Protein AF-A0A2T7F5D6-F1 (afdb_monomer_lite)

Foldseek 3Di:
DDDDDDPPPDPPDPPPPDDPPCDPNVVNVVCPDLVVVLVVVVVPDDPPDPDDDDDPSDPDPVVDVVDDDDPVVVVVVVCCVVVVPPVDDAPPVGPDDDPDDPDDDDDDPDDDDD

Organism: NCBI:txid1504633

Structure (mmCIF, N/CA/C/O backbone):
data_AF-A0A2T7F5D6-F1
#
_entry.id   AF-A0A2T7F5D6-F1
#
loop_
_atom_site.group_PDB
_atom_site.id
_atom_site.type_symbol
_atom_site.label_atom_id
_atom_site.label_alt_id
_atom_site.label_comp_id
_atom_site.label_asym_id
_atom_site.label_entity_id
_atom_site.label_seq_id
_atom_site.pdbx_PDB_ins_code
_atom_site.Cartn_x
_atom_site.Cartn_y
_atom_site.Cartn_z
_atom_site.occupancy
_atom_site.B_iso_or_equiv
_atom_site.auth_seq_id
_atom_site.auth_comp_id
_atom_site.auth_asym_id
_atom_site.auth_atom_id
_atom_site.pdbx_PDB_model_num
ATOM 1 N N . MET A 1 1 ? -55.159 45.238 -22.227 1.00 47.16 1 MET A N 1
ATOM 2 C CA . MET A 1 1 ? -53.989 45.414 -23.106 1.00 47.16 1 MET A CA 1
ATOM 3 C C . MET A 1 1 ? -53.185 46.560 -22.546 1.00 47.16 1 MET A C 1
ATOM 5 O O . MET A 1 1 ? -53.618 47.681 -22.711 1.00 47.16 1 MET A O 1
ATOM 9 N N . GLU A 1 2 ? -52.100 46.262 -21.841 1.00 43.94 2 GLU A N 1
ATOM 10 C CA . GLU A 1 2 ? -50.894 47.096 -21.768 1.00 43.94 2 GLU A CA 1
ATOM 1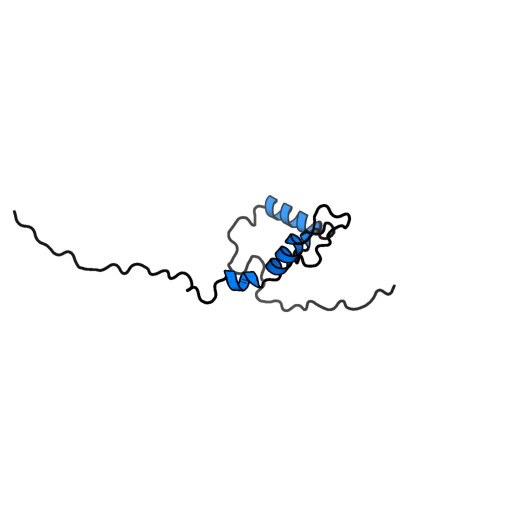1 C C . GLU A 1 2 ? -49.855 46.288 -20.994 1.00 43.94 2 GLU A C 1
ATOM 13 O O . GLU A 1 2 ? -50.068 45.890 -19.850 1.00 43.94 2 GLU A O 1
ATOM 18 N N . GLY A 1 3 ? -48.786 45.927 -21.696 1.00 47.19 3 GLY A N 1
ATOM 19 C CA . GLY A 1 3 ? -47.605 45.327 -21.106 1.00 47.19 3 GLY A CA 1
ATOM 20 C C . GLY A 1 3 ? -46.605 46.415 -20.747 1.00 47.19 3 GLY A C 1
ATOM 21 O O . GLY A 1 3 ? -46.534 47.439 -21.417 1.00 47.19 3 GLY A O 1
ATOM 22 N N . ASN A 1 4 ? -45.814 46.160 -19.711 1.00 41.00 4 ASN A N 1
ATOM 23 C CA . ASN A 1 4 ? -44.480 46.726 -19.526 1.00 41.00 4 ASN A CA 1
ATOM 24 C C . ASN A 1 4 ? -43.814 45.907 -18.403 1.00 41.00 4 ASN A C 1
ATOM 26 O O . ASN A 1 4 ? -44.416 45.719 -17.355 1.00 41.00 4 ASN A O 1
ATOM 30 N N . GLY A 1 5 ? -42.640 45.293 -18.526 1.00 42.56 5 GLY A N 1
ATOM 31 C CA . GLY A 1 5 ? -41.505 45.648 -19.366 1.00 42.56 5 GLY A CA 1
ATOM 32 C C . GLY A 1 5 ? -40.409 46.278 -18.506 1.00 42.56 5 GLY A C 1
ATOM 33 O O . GLY A 1 5 ? -40.186 47.474 -18.598 1.00 42.56 5 GLY A O 1
ATOM 34 N N . ALA A 1 6 ? -39.738 45.485 -17.662 1.00 37.44 6 ALA A N 1
ATOM 35 C CA . ALA A 1 6 ? -38.419 45.815 -17.109 1.00 37.44 6 ALA A CA 1
ATOM 36 C C . ALA A 1 6 ? -37.738 44.537 -16.586 1.00 37.44 6 ALA A C 1
ATOM 38 O O . ALA A 1 6 ? -37.582 44.323 -15.386 1.00 37.44 6 ALA A O 1
ATOM 39 N N . ALA A 1 7 ? -37.357 43.646 -17.505 1.00 39.38 7 ALA A N 1
ATOM 40 C CA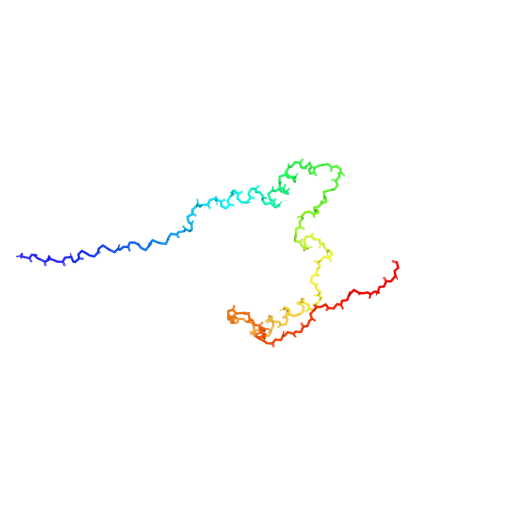 . ALA A 1 7 ? -36.421 42.575 -17.192 1.00 39.38 7 ALA A CA 1
ATOM 41 C C . ALA A 1 7 ? -35.050 43.217 -16.941 1.00 39.38 7 ALA A C 1
ATOM 43 O O . ALA A 1 7 ? -34.360 43.619 -17.878 1.00 39.38 7 ALA A O 1
ATOM 44 N N . ALA A 1 8 ? -34.683 43.367 -15.669 1.00 47.31 8 ALA A N 1
ATOM 45 C CA . ALA A 1 8 ? -33.354 43.799 -15.275 1.00 47.31 8 ALA A CA 1
ATOM 46 C C . ALA A 1 8 ? -32.327 42.816 -15.855 1.00 47.31 8 ALA A C 1
ATOM 48 O O . ALA A 1 8 ? -32.247 41.655 -15.446 1.00 47.31 8 ALA A O 1
ATOM 49 N N . GLY A 1 9 ? -31.572 43.289 -16.848 1.00 48.62 9 GLY A N 1
ATOM 50 C CA . GLY A 1 9 ? -30.486 42.571 -17.500 1.00 48.62 9 GLY A CA 1
ATOM 51 C C . GLY A 1 9 ? -29.326 42.333 -16.540 1.00 48.62 9 GLY A C 1
ATOM 52 O O . GLY A 1 9 ? -28.320 43.029 -16.580 1.00 48.62 9 GLY A O 1
ATOM 53 N N . GLY A 1 10 ? -29.461 41.337 -15.672 1.00 46.62 10 GLY A N 1
ATOM 54 C CA . GLY A 1 10 ? -28.345 40.739 -14.961 1.00 46.62 10 GLY A CA 1
ATOM 55 C C . GLY A 1 10 ? -27.896 39.507 -15.728 1.00 46.62 10 GLY A C 1
ATOM 56 O O . GLY A 1 10 ? -28.469 38.434 -15.549 1.00 46.62 10 GLY A O 1
ATOM 57 N N . THR A 1 11 ? -26.878 39.628 -16.580 1.00 51.62 11 THR A N 1
ATOM 58 C CA . THR A 1 11 ? -26.169 38.446 -17.078 1.00 51.62 11 THR A CA 1
ATOM 59 C C . THR A 1 11 ? -25.572 37.738 -15.865 1.00 51.62 11 THR A C 1
ATOM 61 O O . T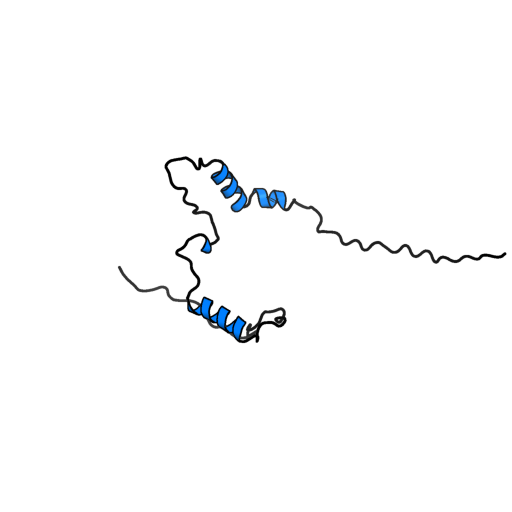HR A 1 11 ? -24.557 38.160 -15.308 1.00 51.62 11 THR A O 1
ATOM 64 N N . ARG A 1 12 ? -26.241 36.675 -15.394 1.00 57.34 12 ARG A N 1
ATOM 65 C CA . ARG A 1 12 ? -25.675 35.767 -14.396 1.00 57.34 12 ARG A CA 1
ATOM 66 C C . ARG A 1 12 ? -24.370 35.261 -14.983 1.00 57.34 12 ARG A C 1
ATOM 68 O O . ARG A 1 12 ? -24.383 34.476 -15.929 1.00 57.34 12 ARG A O 1
ATOM 75 N N . ARG A 1 13 ? -23.247 35.754 -14.458 1.00 61.91 13 ARG A N 1
ATOM 76 C CA . ARG A 1 13 ? -21.934 35.266 -14.864 1.00 61.91 13 ARG A CA 1
ATOM 77 C C . ARG A 1 13 ? -21.928 33.773 -14.537 1.00 61.91 13 ARG A C 1
ATOM 79 O O . ARG A 1 13 ? -22.183 33.433 -13.377 1.00 61.91 13 ARG A O 1
ATOM 86 N N . PRO A 1 14 ? -21.753 32.882 -15.526 1.00 66.25 14 PRO A N 1
ATOM 87 C CA . PRO A 1 14 ? -21.648 31.468 -15.225 1.00 66.25 14 PRO A CA 1
ATOM 88 C C . PRO A 1 14 ? -20.467 31.304 -14.272 1.00 66.25 14 PRO A C 1
ATOM 90 O O . PRO A 1 14 ? -19.405 31.891 -14.485 1.00 66.25 14 PRO A O 1
ATOM 93 N N . TRP A 1 15 ? -20.675 30.561 -13.188 1.00 55.75 15 TRP A N 1
ATOM 94 C CA . TRP A 1 15 ? -19.605 30.223 -12.260 1.00 55.75 15 TRP A CA 1
ATOM 95 C C . TRP A 1 15 ? -18.539 29.443 -13.036 1.00 55.75 15 TRP A C 1
ATOM 97 O O . TRP A 1 15 ? -18.729 28.268 -13.346 1.00 55.75 15 TRP A O 1
ATOM 107 N N . SER A 1 16 ? -17.435 30.101 -13.400 1.00 61.41 16 SER A N 1
ATOM 108 C CA . SER A 1 16 ? -16.314 29.464 -14.088 1.00 61.41 16 SER A CA 1
ATOM 109 C C . SER A 1 16 ? -15.489 28.689 -13.066 1.00 61.41 16 SER A C 1
ATOM 111 O O . SER A 1 16 ? -14.455 29.153 -12.582 1.00 61.41 16 SER A O 1
ATOM 113 N N . ILE A 1 17 ? -15.962 27.498 -12.706 1.00 68.44 17 ILE A N 1
ATOM 114 C CA . ILE A 1 17 ? -15.119 26.504 -12.045 1.00 68.44 17 ILE A CA 1
ATOM 115 C C . ILE A 1 17 ? -14.136 26.017 -13.112 1.00 68.44 17 ILE A C 1
ATOM 117 O O . ILE A 1 17 ? -14.393 25.054 -13.833 1.00 68.44 17 ILE A O 1
ATOM 121 N N . CYS A 1 18 ? -13.023 26.728 -13.275 1.00 55.84 18 CYS A N 1
ATOM 122 C CA . CYS A 1 18 ? -11.932 26.251 -14.107 1.00 55.84 18 CYS A CA 1
ATOM 123 C C . CYS A 1 18 ? -11.334 25.022 -13.413 1.00 55.84 18 CYS A C 1
ATOM 125 O O . CYS A 1 18 ? -10.665 25.141 -12.387 1.00 55.84 18 CYS A O 1
ATOM 127 N N . ARG A 1 19 ? -11.571 23.827 -13.970 1.00 60.34 19 ARG A N 1
ATOM 128 C CA . ARG A 1 19 ? -10.703 22.671 -13.712 1.00 60.34 19 ARG A CA 1
ATOM 129 C C . ARG A 1 19 ? -9.275 23.122 -14.012 1.00 60.34 19 ARG A C 1
ATOM 131 O O . ARG A 1 19 ? -9.078 23.824 -15.003 1.00 60.34 19 ARG A O 1
ATOM 138 N N . GLN A 1 20 ? -8.322 22.754 -13.153 1.00 58.56 20 GLN A N 1
ATOM 139 C CA . GLN A 1 20 ? -6.909 23.100 -13.328 1.00 58.56 20 GLN A CA 1
ATOM 140 C C . GLN A 1 20 ? -6.520 22.939 -14.802 1.00 58.56 20 GLN A C 1
ATOM 142 O O . GLN A 1 20 ? -6.719 21.873 -15.390 1.00 58.56 20 GLN A O 1
ATOM 147 N N . SER A 1 21 ? -6.091 24.059 -15.389 1.00 54.34 21 SER A N 1
ATOM 148 C CA . SER A 1 21 ? -5.712 24.170 -16.793 1.00 54.34 21 SER A CA 1
ATOM 149 C C . SER A 1 21 ? -4.701 23.080 -17.126 1.00 54.34 21 SER A C 1
ATOM 151 O O . SER A 1 21 ? -3.779 22.833 -16.350 1.00 54.34 21 SER A O 1
ATOM 153 N N . ALA A 1 22 ? -4.903 22.423 -18.265 1.00 58.31 22 ALA A N 1
ATOM 154 C CA . ALA A 1 22 ? -4.072 21.352 -18.793 1.00 58.31 22 ALA A CA 1
ATOM 155 C C . ALA A 1 22 ? -2.673 21.862 -19.204 1.00 58.31 22 ALA A C 1
ATOM 157 O O . ALA A 1 22 ? -2.326 21.882 -20.380 1.00 58.31 22 ALA A O 1
ATOM 158 N N . GLY A 1 23 ? -1.865 22.295 -18.237 1.00 58.69 23 GLY A N 1
ATOM 159 C CA . GLY A 1 23 ? -0.428 22.501 -18.389 1.00 58.69 23 GLY A CA 1
ATOM 160 C C . GLY A 1 23 ? 0.302 21.216 -18.013 1.00 58.69 23 GLY A C 1
ATOM 161 O O . GLY A 1 23 ? 0.175 20.784 -16.874 1.00 58.69 23 GLY A O 1
ATOM 162 N N . ALA A 1 24 ? 1.009 20.619 -18.985 1.00 61.84 24 ALA A N 1
ATOM 163 C CA . ALA A 1 24 ? 1.587 19.265 -18.975 1.00 61.84 24 ALA A CA 1
ATOM 164 C C . ALA A 1 24 ? 0.579 18.194 -18.503 1.00 61.84 24 ALA A C 1
ATOM 166 O O . ALA A 1 24 ? 0.317 18.068 -17.307 1.00 61.84 24 ALA A O 1
ATOM 167 N N . PRO A 1 25 ? -0.029 17.410 -19.416 1.00 64.38 25 PRO A N 1
ATOM 168 C CA . PRO A 1 25 ? -1.122 16.535 -19.029 1.00 64.38 25 PRO A CA 1
ATOM 169 C C . PRO A 1 25 ? -0.601 15.558 -17.976 1.00 64.38 25 PRO A C 1
ATOM 171 O O . PRO A 1 25 ? 0.462 14.971 -18.152 1.00 64.38 25 PRO A O 1
ATOM 174 N N . LEU A 1 26 ? -1.357 15.351 -16.899 1.00 61.53 26 LEU A N 1
ATOM 175 C CA . LEU A 1 26 ? -1.113 14.295 -15.911 1.00 61.53 26 LEU A CA 1
ATOM 176 C C . LEU A 1 26 ? -0.753 12.949 -16.582 1.00 61.53 26 LEU A C 1
ATOM 178 O O . LEU A 1 26 ? 0.033 12.173 -16.051 1.00 61.53 26 LEU A O 1
ATOM 182 N N . ALA A 1 27 ? -1.260 12.722 -17.799 1.00 64.19 27 ALA A N 1
ATOM 183 C CA . ALA A 1 27 ? -0.890 11.622 -18.683 1.00 64.19 27 ALA A CA 1
ATOM 184 C C . ALA A 1 27 ? 0.608 11.578 -19.071 1.00 64.19 27 ALA A C 1
ATOM 186 O O . ALA A 1 27 ? 1.210 10.510 -19.024 1.00 64.19 27 ALA A O 1
ATOM 187 N N . ALA A 1 28 ? 1.232 12.709 -19.415 1.00 65.94 28 ALA A N 1
ATOM 188 C CA . ALA A 1 28 ? 2.665 12.791 -19.710 1.00 65.94 28 ALA A CA 1
ATOM 189 C C . ALA A 1 28 ? 3.516 12.495 -18.465 1.00 65.94 28 ALA A C 1
ATOM 191 O O . ALA A 1 28 ? 4.470 11.726 -18.551 1.00 65.94 28 ALA A O 1
ATOM 192 N N . ALA A 1 29 ? 3.131 13.013 -17.294 1.00 62.47 29 ALA A N 1
ATOM 193 C CA . ALA A 1 29 ? 3.794 12.673 -16.031 1.00 62.47 29 ALA A CA 1
ATOM 194 C C . ALA A 1 29 ? 3.625 11.180 -15.678 1.00 62.47 29 ALA A C 1
ATOM 196 O O . ALA A 1 29 ? 4.579 10.517 -15.277 1.00 62.47 29 ALA A O 1
ATOM 197 N N . GLY A 1 30 ? 2.430 10.624 -15.905 1.00 66.38 30 GLY A N 1
ATOM 198 C CA . GLY A 1 30 ? 2.141 9.202 -15.714 1.00 66.38 30 GLY A CA 1
ATOM 199 C C . GLY A 1 30 ? 2.988 8.293 -16.606 1.00 66.38 30 GLY A C 1
ATOM 200 O O . GLY A 1 30 ? 3.435 7.243 -16.147 1.00 66.38 30 GLY A O 1
ATOM 201 N N . SER A 1 31 ? 3.285 8.728 -17.836 1.00 70.06 31 SER A N 1
ATOM 202 C CA . SER A 1 31 ? 4.086 7.970 -18.809 1.00 70.06 31 SER A CA 1
ATOM 203 C C . SER A 1 31 ? 5.555 7.767 -18.409 1.00 70.06 31 SER A C 1
ATOM 205 O O . SER A 1 31 ? 6.186 6.833 -18.896 1.00 70.06 31 SER A O 1
ATOM 207 N N . MET A 1 32 ? 6.082 8.593 -17.495 1.00 78.00 32 MET A N 1
ATOM 208 C CA . MET A 1 32 ? 7.443 8.478 -16.943 1.00 78.00 32 MET A CA 1
ATOM 209 C C . MET A 1 32 ? 7.465 7.941 -15.503 1.00 78.00 32 MET A C 1
ATOM 211 O O . MET A 1 32 ? 8.506 7.950 -14.848 1.00 78.00 32 MET A O 1
ATOM 215 N N . SER A 1 33 ? 6.324 7.492 -14.976 1.00 86.25 33 SER A N 1
ATOM 216 C CA . SER A 1 33 ? 6.258 6.949 -13.620 1.00 86.25 33 SER A CA 1
ATOM 217 C C . SER A 1 33 ? 6.932 5.577 -13.518 1.00 86.25 33 SER A C 1
ATOM 219 O O . SER A 1 33 ? 6.936 4.796 -14.471 1.00 86.25 33 SER A O 1
ATOM 221 N N . ILE A 1 34 ? 7.426 5.242 -12.321 1.00 86.94 34 ILE A N 1
ATOM 222 C CA . ILE A 1 34 ? 7.956 3.903 -12.004 1.00 86.94 34 ILE A CA 1
ATOM 223 C C . ILE A 1 34 ? 6.936 2.819 -12.380 1.00 86.94 34 ILE A C 1
ATOM 225 O O . ILE A 1 34 ? 7.297 1.807 -12.974 1.00 86.94 34 ILE A O 1
ATOM 229 N N . ARG A 1 35 ? 5.648 3.061 -12.104 1.00 88.06 35 ARG A N 1
ATOM 230 C CA . ARG A 1 35 ? 4.562 2.139 -12.447 1.00 88.06 35 ARG A CA 1
ATOM 231 C C . ARG A 1 35 ? 4.447 1.917 -13.957 1.00 88.06 35 ARG A C 1
ATOM 233 O O . ARG A 1 35 ? 4.415 0.772 -14.382 1.00 88.06 35 ARG A O 1
ATOM 240 N N . ALA A 1 36 ? 4.475 2.979 -14.762 1.00 87.06 36 ALA A N 1
ATOM 241 C CA . ALA A 1 36 ? 4.406 2.859 -16.221 1.00 87.06 36 ALA A CA 1
ATOM 242 C C . ALA A 1 36 ? 5.609 2.108 -16.814 1.00 87.06 36 ALA A C 1
ATOM 244 O O . ALA A 1 36 ? 5.455 1.328 -17.755 1.00 87.06 36 ALA A O 1
ATOM 245 N N . VAL A 1 37 ? 6.806 2.309 -16.253 1.00 89.06 37 VAL A N 1
ATOM 246 C CA . VAL A 1 37 ? 8.003 1.556 -16.655 1.00 89.06 37 VAL A CA 1
ATOM 247 C C . VAL A 1 37 ? 7.856 0.076 -16.300 1.00 89.06 37 VAL A C 1
ATOM 249 O O . VAL A 1 37 ? 8.121 -0.773 -17.149 1.00 89.06 37 VAL A O 1
ATOM 252 N N . LEU A 1 38 ? 7.396 -0.245 -15.088 1.00 89.44 38 LEU A N 1
ATOM 253 C CA . LEU A 1 38 ? 7.161 -1.629 -14.667 1.00 89.44 38 LEU A CA 1
ATOM 254 C C . LEU A 1 38 ? 6.104 -2.318 -15.531 1.00 89.44 38 LEU A C 1
ATOM 256 O O . LEU A 1 38 ? 6.351 -3.425 -15.998 1.00 89.44 38 LEU A O 1
ATOM 260 N N . ASP A 1 39 ? 4.984 -1.653 -15.817 1.00 89.38 39 ASP A N 1
ATOM 261 C CA . ASP A 1 39 ? 3.919 -2.192 -16.671 1.00 89.38 39 ASP A CA 1
ATOM 262 C C . ASP A 1 39 ? 4.440 -2.517 -18.081 1.00 89.38 39 ASP A C 1
ATOM 264 O O . ASP A 1 39 ? 4.121 -3.564 -18.646 1.00 89.38 39 ASP A O 1
ATOM 268 N N . ARG A 1 40 ? 5.305 -1.658 -18.641 1.00 89.94 40 ARG A N 1
ATOM 269 C CA . ARG A 1 40 ? 5.962 -1.902 -19.934 1.00 89.94 40 ARG A CA 1
ATOM 270 C C . ARG A 1 40 ? 6.938 -3.077 -19.889 1.00 89.94 40 ARG A C 1
ATOM 272 O O . ARG A 1 40 ? 7.039 -3.815 -20.863 1.00 89.94 40 ARG A O 1
ATOM 279 N N . VAL A 1 41 ? 7.692 -3.231 -18.802 1.00 89.44 41 VAL A N 1
ATOM 280 C CA . VAL A 1 41 ? 8.602 -4.373 -18.642 1.00 89.44 41 VAL A CA 1
ATOM 281 C C . VAL A 1 41 ? 7.795 -5.662 -18.524 1.00 89.44 41 VAL A C 1
ATOM 283 O O . VAL A 1 41 ? 8.083 -6.612 -19.243 1.00 89.44 41 VAL A O 1
ATOM 286 N N . PHE A 1 42 ? 6.752 -5.685 -17.689 1.00 88.12 42 PHE A N 1
ATOM 287 C CA . PHE A 1 42 ? 5.904 -6.863 -17.507 1.00 88.12 42 PHE A CA 1
ATOM 288 C C . PHE A 1 42 ? 5.134 -7.251 -18.771 1.00 88.12 42 PHE A C 1
ATOM 290 O O . PHE A 1 42 ? 4.961 -8.441 -19.008 1.00 88.12 42 PHE A O 1
ATOM 297 N N . SER A 1 43 ? 4.725 -6.298 -19.617 1.00 89.19 43 SER A N 1
ATOM 298 C CA . SER A 1 43 ? 4.047 -6.622 -20.882 1.00 89.19 43 SER A CA 1
ATOM 299 C C . SER A 1 43 ? 4.947 -7.317 -21.908 1.00 89.19 43 SER A C 1
ATOM 301 O O . SER A 1 43 ? 4.441 -7.985 -22.806 1.00 89.19 43 SER A O 1
ATOM 303 N N . ALA A 1 44 ? 6.270 -7.191 -21.770 1.00 88.00 44 ALA A N 1
ATOM 304 C CA . ALA A 1 44 ? 7.246 -7.896 -22.596 1.00 88.00 44 ALA A CA 1
ATOM 305 C C . ALA A 1 44 ? 7.636 -9.277 -22.034 1.00 88.00 44 ALA A C 1
ATOM 307 O O . ALA A 1 44 ? 8.373 -10.014 -22.691 1.00 88.00 44 ALA A O 1
ATOM 308 N N . VAL A 1 45 ? 7.184 -9.632 -20.826 1.00 89.38 45 VAL A N 1
ATOM 309 C CA . VAL A 1 45 ? 7.486 -10.924 -20.202 1.00 89.38 45 VAL A CA 1
ATOM 310 C C . VAL A 1 45 ? 6.490 -11.978 -20.679 1.00 89.38 45 VAL A C 1
ATOM 312 O O . VAL A 1 45 ? 5.280 -11.819 -20.539 1.00 89.38 45 VAL A O 1
ATOM 315 N N . ASP A 1 46 ? 7.008 -13.089 -21.199 1.00 87.38 46 ASP A N 1
ATOM 316 C CA . ASP A 1 46 ? 6.199 -14.260 -21.527 1.00 87.38 46 ASP A CA 1
ATOM 317 C C . ASP A 1 46 ? 5.783 -15.003 -20.248 1.00 87.38 46 ASP A C 1
ATOM 319 O O . ASP A 1 46 ? 6.607 -15.622 -19.569 1.00 87.38 46 ASP A O 1
ATOM 323 N N . ALA A 1 47 ? 4.488 -14.955 -19.932 1.00 80.19 47 ALA A N 1
ATOM 324 C CA . ALA A 1 47 ? 3.909 -15.623 -18.769 1.00 80.19 47 ALA A CA 1
ATOM 325 C C . ALA A 1 47 ? 3.916 -17.160 -18.873 1.00 80.19 47 ALA A C 1
ATOM 327 O O . ALA A 1 47 ? 3.733 -17.833 -17.861 1.00 80.19 47 ALA A O 1
ATOM 328 N N . SER A 1 48 ? 4.119 -17.719 -20.072 1.00 84.31 48 SER A N 1
ATOM 329 C CA . SER A 1 48 ? 4.221 -19.167 -20.296 1.00 84.31 48 SER A CA 1
ATOM 330 C C . SER A 1 48 ? 5.648 -19.709 -20.153 1.00 84.31 48 SER A C 1
ATOM 332 O O . SER A 1 48 ? 5.865 -20.923 -20.193 1.00 84.31 48 SER A O 1
ATOM 334 N N . GLY A 1 49 ? 6.625 -18.819 -19.954 1.00 84.62 49 GLY A N 1
ATOM 335 C CA . GLY A 1 49 ? 8.020 -19.190 -19.791 1.00 84.62 49 GLY A CA 1
ATOM 336 C C . GLY A 1 49 ? 8.276 -20.016 -18.519 1.00 84.62 49 GLY A C 1
ATOM 337 O O . GLY A 1 49 ? 7.591 -19.861 -17.510 1.00 84.62 49 GLY A O 1
ATOM 338 N N . PRO A 1 50 ? 9.325 -20.858 -18.503 1.00 87.00 50 PRO A N 1
ATOM 339 C CA . PRO A 1 50 ? 9.643 -21.719 -17.359 1.00 87.00 50 PRO A CA 1
ATOM 340 C C . PRO A 1 50 ? 10.219 -20.960 -16.150 1.00 87.00 50 PRO A C 1
ATOM 342 O O . PRO A 1 50 ? 10.496 -21.564 -15.115 1.00 87.00 50 PRO A O 1
ATOM 345 N N . ARG A 1 51 ? 10.472 -19.649 -16.275 1.00 86.12 51 ARG A N 1
ATOM 346 C CA . ARG A 1 51 ? 11.116 -18.835 -15.238 1.00 86.12 51 ARG A CA 1
ATOM 347 C C . ARG A 1 51 ? 10.070 -18.041 -14.452 1.00 86.12 51 ARG A C 1
ATOM 349 O O . ARG A 1 51 ? 9.326 -17.283 -15.069 1.00 86.12 51 ARG A O 1
ATOM 356 N N . PRO A 1 52 ? 10.057 -18.127 -13.111 1.00 84.69 52 PRO A N 1
ATOM 357 C CA . PRO A 1 52 ? 9.160 -17.314 -12.303 1.00 84.69 52 PRO A CA 1
ATOM 358 C C . PRO A 1 52 ? 9.546 -15.833 -12.389 1.00 84.69 52 PRO A C 1
ATOM 360 O O . PRO A 1 52 ? 10.727 -15.474 -12.378 1.00 84.69 52 PRO A O 1
ATOM 363 N N . VAL A 1 53 ? 8.535 -14.970 -12.455 1.00 85.88 53 VAL A N 1
ATOM 364 C CA . VAL A 1 53 ? 8.699 -13.514 -12.498 1.00 85.88 53 VAL A CA 1
ATOM 365 C C . VAL A 1 53 ? 8.809 -12.975 -11.073 1.00 85.88 53 VAL A C 1
ATOM 367 O O . VAL A 1 53 ? 7.898 -13.159 -10.270 1.00 85.88 53 VAL A O 1
ATOM 370 N N . LEU A 1 54 ? 9.909 -12.284 -10.759 1.00 83.25 54 LEU A N 1
ATOM 371 C CA . LEU A 1 54 ? 10.116 -11.646 -9.456 1.00 83.25 54 LEU A CA 1
ATOM 372 C C . LEU A 1 54 ? 9.875 -10.132 -9.551 1.00 83.25 54 LEU A C 1
ATOM 374 O O . LEU A 1 54 ? 10.666 -9.401 -10.148 1.00 83.25 54 LEU A O 1
ATOM 378 N N . ALA A 1 55 ? 8.790 -9.652 -8.944 1.00 81.44 55 ALA A N 1
ATOM 379 C CA . ALA A 1 55 ? 8.385 -8.247 -8.993 1.00 81.44 55 ALA A CA 1
ATOM 380 C C . ALA A 1 55 ? 9.094 -7.385 -7.926 1.00 81.44 55 ALA A C 1
ATOM 382 O O . ALA A 1 55 ? 8.493 -6.987 -6.933 1.00 81.44 55 ALA A O 1
ATOM 383 N N . ILE A 1 56 ? 10.374 -7.063 -8.143 1.00 85.12 56 ILE A N 1
ATOM 384 C CA . ILE A 1 56 ? 11.198 -6.262 -7.207 1.00 85.12 56 ILE A CA 1
ATOM 385 C C . ILE A 1 56 ? 10.886 -4.756 -7.193 1.00 85.12 56 ILE A C 1
ATOM 387 O O . ILE A 1 56 ? 11.339 -4.041 -6.307 1.00 85.12 56 ILE A O 1
ATOM 391 N N . GLY A 1 57 ? 10.153 -4.256 -8.190 1.00 84.38 57 GLY A N 1
ATOM 392 C CA . GLY A 1 57 ? 9.826 -2.831 -8.312 1.00 84.38 57 GLY A CA 1
ATOM 393 C C . GLY A 1 57 ? 8.512 -2.425 -7.646 1.00 84.38 57 GLY A C 1
ATOM 394 O O . GLY A 1 57 ? 8.144 -1.253 -7.697 1.00 84.38 57 GLY A O 1
ATOM 395 N N . ASN A 1 58 ? 7.772 -3.373 -7.062 1.00 83.81 58 ASN A N 1
ATOM 396 C CA . ASN A 1 58 ? 6.499 -3.061 -6.431 1.00 83.81 58 ASN A CA 1
ATOM 397 C C . ASN A 1 58 ? 6.727 -2.407 -5.062 1.00 83.81 58 ASN A C 1
ATOM 399 O O . ASN A 1 58 ? 7.287 -3.023 -4.162 1.00 83.81 58 ASN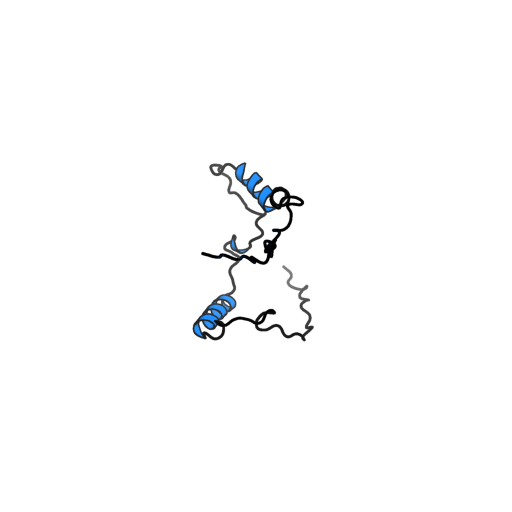 A O 1
ATOM 403 N N . GLY A 1 59 ? 6.275 -1.162 -4.907 1.00 85.94 59 GLY A N 1
ATOM 404 C CA . GLY A 1 59 ? 6.403 -0.412 -3.653 1.00 85.94 59 GLY A CA 1
ATOM 405 C C . GLY A 1 59 ? 5.357 -0.763 -2.592 1.00 85.94 59 GLY A C 1
ATOM 406 O O . GLY A 1 59 ? 5.426 -0.232 -1.488 1.00 85.94 59 GLY A O 1
ATOM 407 N N . ASP A 1 60 ? 4.384 -1.617 -2.916 1.00 87.12 60 ASP A N 1
ATOM 408 C CA . ASP A 1 60 ? 3.390 -2.098 -1.959 1.00 87.12 60 ASP A CA 1
ATOM 409 C C . ASP A 1 60 ? 3.919 -3.353 -1.235 1.00 87.12 60 ASP A C 1
ATOM 411 O O . ASP A 1 60 ? 4.025 -4.418 -1.859 1.00 87.12 60 ASP A O 1
ATOM 415 N N . PRO A 1 61 ? 4.248 -3.255 0.069 1.00 85.69 61 PRO A N 1
ATOM 416 C CA . PRO A 1 61 ? 4.783 -4.380 0.829 1.00 85.69 61 PRO A CA 1
ATOM 417 C C . PRO A 1 61 ? 3.768 -5.524 0.964 1.00 85.69 61 PRO A C 1
ATOM 419 O O . PRO A 1 61 ? 4.167 -6.688 1.023 1.00 85.69 61 PRO A O 1
ATOM 422 N N . THR A 1 62 ? 2.461 -5.232 0.934 1.00 87.50 62 THR A N 1
ATOM 423 C CA . THR A 1 62 ? 1.398 -6.234 1.132 1.00 87.50 62 THR A CA 1
ATOM 424 C C . THR A 1 62 ? 1.283 -7.234 -0.019 1.00 87.50 62 THR A C 1
ATOM 426 O O . THR A 1 62 ? 0.707 -8.308 0.148 1.00 87.50 62 THR A O 1
ATOM 429 N N . ALA A 1 63 ? 1.903 -6.944 -1.169 1.00 84.69 63 ALA A N 1
ATOM 430 C CA . ALA A 1 63 ? 2.009 -7.887 -2.281 1.00 84.69 63 ALA A CA 1
ATOM 431 C C . ALA A 1 63 ? 2.836 -9.139 -1.936 1.00 84.69 63 ALA A C 1
ATOM 433 O O . ALA A 1 63 ? 2.752 -10.152 -2.629 1.00 84.69 63 ALA A O 1
ATOM 434 N N . SER A 1 64 ? 3.635 -9.083 -0.870 1.00 81.19 64 SER A N 1
ATOM 435 C CA . SER A 1 64 ? 4.400 -10.221 -0.371 1.00 81.19 64 SER A CA 1
ATOM 436 C C . SER A 1 64 ? 3.781 -10.780 0.907 1.00 81.19 64 SER A C 1
ATOM 438 O O . SER A 1 64 ? 3.535 -10.062 1.871 1.00 81.19 64 SER A O 1
ATOM 440 N N . ALA A 1 65 ? 3.550 -12.097 0.932 1.00 81.50 65 ALA A N 1
ATOM 441 C CA . ALA A 1 65 ? 2.827 -12.768 2.018 1.00 81.50 65 ALA A CA 1
ATOM 442 C C . ALA A 1 65 ? 3.508 -12.665 3.397 1.00 81.50 65 ALA A C 1
ATOM 444 O O . ALA A 1 65 ? 2.868 -12.935 4.413 1.00 81.50 65 ALA A O 1
ATOM 445 N N . CYS A 1 66 ? 4.791 -12.296 3.427 1.00 83.19 66 CYS A N 1
ATOM 446 C CA . CYS A 1 66 ? 5.568 -12.076 4.642 1.00 83.19 66 CYS A CA 1
ATOM 447 C C . CYS A 1 66 ? 5.296 -10.724 5.318 1.00 83.19 66 CYS A C 1
ATOM 449 O O . CYS A 1 66 ? 5.623 -10.578 6.492 1.00 83.19 66 CYS A O 1
ATOM 451 N N . PHE A 1 67 ? 4.677 -9.760 4.633 1.00 87.56 67 PHE A N 1
ATOM 452 C CA . PHE A 1 67 ? 4.319 -8.471 5.221 1.00 87.56 67 PHE A CA 1
ATOM 453 C C . PHE A 1 67 ? 2.838 -8.481 5.583 1.00 87.56 67 PHE A C 1
ATOM 455 O O . PHE A 1 67 ? 1.975 -8.101 4.792 1.00 87.56 67 PHE A O 1
ATOM 462 N N . ARG A 1 68 ? 2.552 -8.944 6.801 1.00 91.12 68 ARG A N 1
ATOM 463 C CA . ARG A 1 68 ? 1.224 -8.855 7.411 1.00 91.12 68 ARG A CA 1
ATOM 464 C C . ARG A 1 68 ? 1.237 -7.842 8.550 1.00 91.12 68 ARG A C 1
ATOM 466 O O . ARG A 1 68 ? 2.276 -7.696 9.200 1.00 91.12 68 ARG A O 1
ATOM 473 N N . PRO A 1 69 ? 0.112 -7.150 8.798 1.00 91.38 69 PRO A N 1
ATOM 474 C CA . PRO A 1 69 ? -0.050 -6.394 10.026 1.00 91.38 69 PRO A CA 1
ATOM 475 C C . PRO A 1 69 ? 0.239 -7.287 11.244 1.00 91.38 69 PRO A C 1
ATOM 477 O O . PRO A 1 69 ? -0.052 -8.484 11.207 1.00 91.38 69 PRO A O 1
ATOM 480 N N . PRO A 1 70 ? 0.829 -6.735 12.313 1.00 92.62 70 PRO A N 1
ATOM 481 C CA . PRO A 1 70 ? 0.978 -7.466 13.562 1.00 92.62 70 PRO A CA 1
ATOM 482 C C . PRO A 1 70 ? -0.404 -7.702 14.199 1.00 92.62 70 PRO A C 1
ATOM 484 O O . PRO A 1 70 ? -1.334 -6.924 13.962 1.00 92.62 70 PRO A O 1
ATOM 487 N N . LEU A 1 71 ? -0.541 -8.756 15.010 1.00 95.4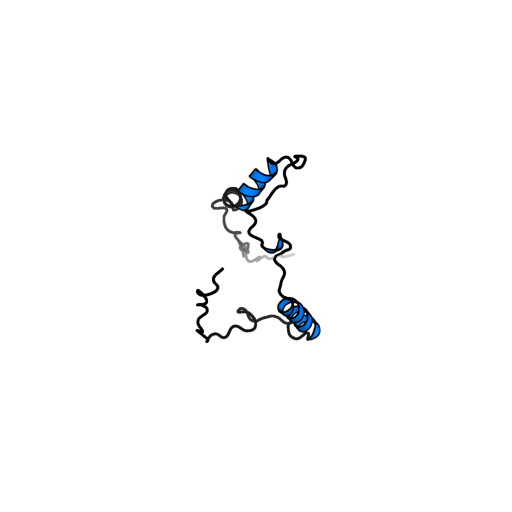4 71 LEU A N 1
ATOM 488 C CA . LEU A 1 71 ? -1.821 -9.149 15.621 1.00 95.44 71 LEU A CA 1
ATOM 489 C C . LEU A 1 71 ? -2.456 -7.992 16.403 1.00 95.44 71 LEU A C 1
ATOM 491 O O . LEU A 1 71 ? -3.656 -7.754 16.308 1.00 95.44 71 LEU A O 1
ATOM 495 N N . GLU A 1 72 ? -1.638 -7.214 17.105 1.00 95.75 72 GLU A N 1
ATOM 496 C CA . GLU A 1 72 ? -2.070 -6.071 17.905 1.00 95.75 72 GLU A CA 1
ATOM 497 C C . GLU A 1 72 ? -2.761 -5.000 17.045 1.00 95.75 72 GLU A C 1
ATOM 499 O O . GLU A 1 72 ? -3.713 -4.355 17.490 1.00 95.75 72 GLU A O 1
ATOM 504 N N . ALA A 1 73 ? -2.314 -4.813 15.797 1.00 94.81 73 ALA A N 1
ATOM 505 C CA . ALA A 1 73 ? -2.951 -3.882 14.870 1.00 94.81 73 ALA A CA 1
ATOM 506 C C . ALA A 1 73 ? -4.317 -4.403 14.402 1.00 94.81 73 ALA A C 1
ATOM 508 O O . ALA A 1 73 ? -5.267 -3.627 14.291 1.00 94.81 73 ALA A O 1
ATOM 509 N N . GLU A 1 74 ? -4.437 -5.709 14.158 1.00 96.75 74 GLU A N 1
ATOM 510 C CA . GLU A 1 74 ? -5.705 -6.339 13.780 1.00 96.75 74 GLU A CA 1
ATOM 511 C C . GLU A 1 74 ? -6.726 -6.265 14.927 1.00 96.75 74 GLU A C 1
ATOM 513 O O . GLU A 1 74 ? -7.872 -5.851 14.728 1.00 96.75 74 GLU A O 1
ATOM 518 N N . GLU A 1 75 ? -6.299 -6.584 16.150 1.00 97.69 75 GLU A N 1
ATOM 519 C CA . GLU A 1 75 ? -7.132 -6.515 17.353 1.00 97.69 75 GLU A CA 1
ATOM 520 C C . GLU A 1 75 ? -7.597 -5.087 17.654 1.00 97.69 75 GLU A C 1
ATOM 522 O O . GLU A 1 75 ? -8.771 -4.873 17.968 1.00 97.69 75 GLU A O 1
ATOM 527 N N . ALA A 1 76 ? -6.720 -4.092 17.487 1.00 95.19 76 ALA A N 1
ATOM 528 C CA . ALA A 1 76 ? -7.077 -2.687 17.661 1.00 95.19 76 ALA A CA 1
ATOM 529 C C . ALA A 1 76 ? -8.198 -2.249 16.703 1.00 95.19 76 ALA A C 1
ATOM 531 O O . ALA A 1 76 ? -9.111 -1.524 17.109 1.00 95.19 76 ALA A O 1
ATOM 532 N N . VAL A 1 77 ? -8.180 -2.717 15.448 1.00 95.94 77 VAL A N 1
ATOM 533 C CA . VAL A 1 77 ? -9.257 -2.448 14.480 1.00 95.94 77 VAL A CA 1
ATOM 534 C C . VAL A 1 77 ? -10.566 -3.106 14.924 1.00 95.94 77 VAL A C 1
ATOM 536 O O . VAL A 1 77 ? -11.616 -2.458 14.906 1.00 95.94 77 VAL A O 1
ATOM 539 N N . VAL A 1 78 ? -10.524 -4.366 15.368 1.00 97.81 78 VAL A N 1
ATOM 540 C CA . VAL A 1 78 ? -11.714 -5.081 15.865 1.00 97.81 78 VAL A CA 1
ATOM 541 C C . VAL A 1 78 ? -12.323 -4.368 17.076 1.00 97.81 78 VAL A C 1
ATOM 543 O O . VAL A 1 78 ? -13.541 -4.175 17.132 1.00 97.81 78 VAL A O 1
ATOM 546 N N . GLU A 1 79 ? -11.497 -3.931 18.022 1.00 96.94 79 GLU A N 1
ATOM 547 C CA . GLU A 1 79 ? -11.948 -3.203 19.209 1.00 96.94 79 GLU A CA 1
ATOM 548 C C . GLU A 1 79 ? -12.508 -1.817 18.855 1.00 96.94 79 GLU A C 1
ATOM 550 O O . GLU A 1 79 ? -13.566 -1.409 19.348 1.00 96.94 79 GLU A O 1
ATOM 555 N N . ALA A 1 80 ? -11.874 -1.098 17.925 1.00 94.94 80 ALA A N 1
ATOM 556 C CA . ALA A 1 80 ? -12.386 0.179 17.438 1.00 94.94 80 ALA A CA 1
ATOM 557 C C . ALA A 1 80 ? -13.790 0.036 16.821 1.00 94.94 80 ALA A C 1
ATOM 559 O O . ALA A 1 80 ? -14.662 0.870 17.087 1.00 94.94 80 ALA A O 1
ATOM 560 N N . LEU A 1 81 ? -14.033 -1.043 16.068 1.00 96.69 81 LEU A N 1
ATOM 561 C CA . LEU A 1 81 ? -15.337 -1.348 15.472 1.00 96.69 81 LEU A CA 1
ATOM 562 C C . LEU A 1 81 ? -16.390 -1.723 16.523 1.00 96.69 81 LEU A C 1
ATOM 564 O O . LEU A 1 81 ? -17.514 -1.20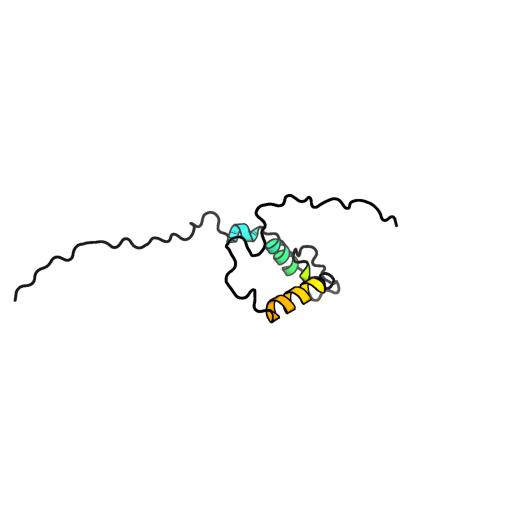9 16.480 1.00 96.69 81 LEU A O 1
ATOM 568 N N . ARG A 1 82 ? -16.038 -2.594 17.478 1.00 97.25 82 ARG A N 1
ATOM 569 C CA . ARG A 1 82 ? -16.939 -3.046 18.555 1.00 97.25 82 ARG A CA 1
ATOM 570 C C . ARG A 1 82 ? -17.314 -1.920 19.507 1.00 97.25 82 ARG A C 1
ATOM 572 O O . ARG A 1 82 ? -18.472 -1.817 19.901 1.00 97.25 82 ARG A O 1
ATOM 579 N N . SER A 1 83 ? -16.364 -1.047 19.829 1.00 95.38 83 SER A N 1
ATOM 580 C CA . SER A 1 83 ? -16.588 0.071 20.746 1.00 95.38 83 SER A CA 1
ATOM 581 C C . SER A 1 83 ? -17.531 1.139 20.186 1.00 95.38 83 SER A C 1
ATOM 583 O O . SER A 1 83 ? -18.111 1.894 20.963 1.00 95.38 83 SER A O 1
ATOM 585 N N . ARG A 1 84 ? -17.691 1.236 18.855 1.00 93.06 84 ARG A N 1
ATOM 586 C CA . ARG A 1 84 ? -18.502 2.258 18.152 1.00 93.06 84 ARG A CA 1
ATOM 587 C C . ARG A 1 84 ? -18.091 3.712 18.442 1.00 93.06 84 ARG A C 1
ATOM 589 O O . ARG A 1 84 ? -18.763 4.634 17.982 1.00 93.06 84 ARG A O 1
ATOM 596 N N . LYS A 1 85 ? -16.979 3.930 19.153 1.00 91.31 85 LYS A N 1
ATOM 597 C CA . LYS A 1 85 ? -16.493 5.252 19.590 1.00 91.31 85 LYS A CA 1
ATOM 598 C C . LYS A 1 85 ? -15.879 6.075 18.455 1.00 91.31 85 LYS A C 1
ATOM 600 O O . LYS A 1 85 ? -15.803 7.292 18.565 1.00 91.31 85 LYS A O 1
ATOM 605 N N . HIS A 1 86 ? -15.480 5.425 17.362 1.00 89.56 86 HIS A N 1
ATOM 606 C CA . HIS A 1 86 ? -14.737 6.039 16.255 1.00 89.56 86 HIS A CA 1
ATOM 607 C C . HIS A 1 86 ? -15.576 6.228 14.978 1.00 89.56 86 HIS A C 1
ATOM 609 O O . HIS A 1 86 ? -15.025 6.442 13.907 1.00 89.56 86 HIS A O 1
ATOM 615 N N . ASN A 1 87 ? -16.908 6.146 15.072 1.00 92.19 87 ASN A N 1
ATOM 616 C CA . ASN A 1 87 ? -17.801 6.239 13.906 1.00 92.19 87 ASN A CA 1
ATOM 617 C C . ASN A 1 87 ? -18.178 7.681 13.516 1.00 92.19 87 ASN A C 1
ATOM 619 O O . ASN A 1 87 ? -18.851 7.887 12.508 1.00 92.19 87 ASN A O 1
ATOM 623 N N . GLY A 1 88 ? -17.830 8.667 14.346 1.00 90.81 88 GLY A N 1
ATOM 624 C CA . GLY A 1 88 ? -18.078 10.082 14.070 1.00 90.81 88 GLY A CA 1
ATOM 625 C C . GLY A 1 88 ? -17.020 10.695 13.152 1.00 90.81 88 GLY A C 1
ATOM 626 O O . GLY A 1 88 ? -16.009 10.074 12.831 1.00 90.81 88 GLY A O 1
ATOM 627 N N . TYR A 1 89 ? -17.231 11.951 12.757 1.00 91.62 89 TYR A N 1
ATOM 628 C CA . TYR A 1 89 ? -16.210 12.708 12.037 1.00 91.62 89 TYR A CA 1
ATOM 629 C C . TYR A 1 89 ? -14.992 12.970 12.930 1.00 91.62 89 TYR A C 1
ATOM 631 O O . TYR A 1 89 ? -15.122 13.427 14.066 1.00 91.62 89 TYR A O 1
ATOM 639 N N . SER A 1 90 ? -13.803 12.714 12.390 1.00 87.19 90 SER A N 1
ATOM 640 C CA . SER A 1 90 ? -12.539 13.110 13.009 1.00 87.19 90 SER A CA 1
ATOM 641 C C . SER A 1 90 ? -12.321 14.626 12.873 1.00 87.19 90 SER A C 1
ATOM 643 O O . SER A 1 90 ? -12.736 15.209 11.867 1.00 87.19 90 SER A O 1
ATOM 645 N N . PRO A 1 91 ? -11.603 15.275 13.811 1.00 87.44 91 PRO A N 1
ATOM 646 C CA . PRO A 1 91 ? -11.014 16.591 13.573 1.00 87.44 91 PRO A CA 1
ATOM 647 C C . PRO A 1 91 ? -10.162 16.602 12.296 1.00 87.44 91 PRO A C 1
ATOM 649 O O . PRO A 1 91 ? -9.619 15.563 11.907 1.00 87.44 91 PRO A O 1
ATOM 652 N N . CYS A 1 92 ? -9.971 17.779 11.689 1.00 85.44 92 CYS A N 1
ATOM 653 C CA . CYS A 1 92 ? -9.187 17.941 10.454 1.00 85.44 92 CYS A CA 1
ATOM 654 C C . CYS A 1 92 ? -7.735 17.438 10.562 1.00 85.44 92 CYS A C 1
ATOM 656 O O . CYS A 1 92 ? -7.117 17.140 9.547 1.00 85.44 92 CYS A O 1
ATOM 658 N N . VAL A 1 93 ? -7.196 17.355 11.780 1.00 88.25 93 VAL A N 1
ATOM 659 C CA . VAL A 1 93 ? -5.831 16.888 12.074 1.00 88.25 93 VAL A CA 1
ATOM 660 C C . VAL A 1 93 ? -5.754 15.398 12.430 1.00 88.25 93 VAL A C 1
ATOM 662 O O . VAL A 1 93 ? -4.663 14.880 12.634 1.00 88.25 93 VAL A O 1
ATOM 665 N N . GLY A 1 94 ? -6.887 14.692 12.480 1.00 81.62 94 GLY A N 1
ATOM 666 C CA . GLY A 1 94 ? -6.955 13.315 12.971 1.00 81.62 94 GLY A CA 1
ATOM 667 C C . GLY A 1 94 ? -7.260 13.222 14.472 1.00 81.62 94 GLY A C 1
ATOM 668 O O . GLY A 1 94 ? -7.123 14.187 15.226 1.00 81.62 94 GLY A O 1
ATOM 669 N N . VAL A 1 95 ? -7.695 12.042 14.917 1.00 77.31 95 VAL A N 1
ATOM 670 C CA . VAL A 1 95 ? -7.855 11.719 16.342 1.00 77.31 95 VAL A CA 1
ATOM 671 C C . VAL A 1 95 ? -6.474 11.381 16.913 1.00 77.31 95 VAL A C 1
ATOM 673 O O . VAL A 1 95 ? -5.812 10.479 16.412 1.00 77.31 95 VAL A O 1
ATOM 676 N N . GLY A 1 96 ? -6.039 12.090 17.959 1.00 67.75 96 GLY A N 1
ATOM 677 C CA . GLY A 1 96 ? -4.811 11.751 18.688 1.00 67.75 96 GLY A CA 1
ATOM 678 C C . GLY A 1 96 ? -3.524 12.442 18.228 1.00 67.75 96 GLY A C 1
ATOM 679 O O . GLY A 1 96 ? -2.454 11.961 18.576 1.00 67.75 96 GLY A O 1
ATOM 680 N N . THR A 1 97 ? -3.576 13.569 17.510 1.00 46.22 97 THR A N 1
ATOM 681 C CA . THR A 1 97 ? -2.397 14.447 17.386 1.00 46.22 97 THR A CA 1
ATOM 682 C C . THR A 1 97 ? -2.245 15.297 18.655 1.00 46.22 97 THR A C 1
ATOM 684 O O . THR A 1 97 ? -3.010 16.254 18.822 1.00 46.22 97 THR A O 1
ATOM 687 N N . PRO A 1 98 ? -1.284 15.039 19.563 1.00 49.97 98 PRO A N 1
ATOM 688 C CA . PRO A 1 98 ? -0.879 16.069 20.501 1.00 49.97 98 PRO A CA 1
ATOM 689 C C . PRO A 1 98 ? -0.122 17.133 19.699 1.00 49.97 98 PRO A C 1
ATOM 691 O O . PRO A 1 98 ? 0.920 16.856 19.114 1.00 49.97 98 PRO A O 1
ATOM 694 N N . VAL A 1 99 ? -0.598 18.379 19.701 1.00 57.97 99 VAL A N 1
ATOM 695 C CA . VAL A 1 99 ? 0.131 19.536 19.127 1.00 57.97 99 VAL A CA 1
ATOM 696 C C . VAL A 1 99 ? 1.389 19.881 19.964 1.00 57.97 99 VAL A C 1
ATOM 698 O O . VAL A 1 99 ? 2.004 20.926 19.805 1.00 57.97 99 VAL A O 1
ATOM 701 N N . SER A 1 100 ? 1.794 19.006 20.887 1.00 46.31 100 SER A N 1
ATOM 702 C CA . SER A 1 100 ? 2.947 19.174 21.765 1.00 46.31 100 SER A CA 1
ATOM 703 C C . SER A 1 100 ? 3.416 17.808 22.272 1.00 46.31 100 SER A C 1
ATOM 705 O O . SER A 1 100 ? 2.930 17.306 23.282 1.00 46.31 100 SER A O 1
ATOM 707 N N . SER A 1 101 ? 4.337 17.177 21.546 1.00 36.56 101 SER A N 1
ATOM 708 C CA . SER A 1 101 ? 5.324 16.266 22.136 1.00 36.56 101 SER A CA 1
ATOM 709 C C . SER A 1 101 ? 6.474 16.043 21.145 1.00 36.56 101 SER A C 1
ATOM 711 O O . SER A 1 101 ? 6.320 15.275 20.196 1.00 36.56 101 SER A O 1
ATOM 713 N N . PRO A 1 102 ? 7.627 16.720 21.303 1.00 50.44 102 PRO A N 1
ATOM 714 C CA . PRO A 1 102 ? 8.855 16.298 20.654 1.00 50.44 102 PRO A CA 1
ATOM 715 C C . PRO A 1 102 ? 9.482 15.194 21.516 1.00 50.44 102 PRO A C 1
ATOM 717 O O . PRO A 1 102 ? 10.202 15.479 22.470 1.00 50.44 102 PRO A O 1
ATOM 720 N N . ALA A 1 103 ? 9.197 13.931 21.206 1.00 40.88 103 ALA A N 1
ATOM 721 C CA . ALA A 1 103 ? 9.945 12.801 21.752 1.00 40.88 103 ALA A CA 1
ATOM 722 C C . ALA A 1 103 ? 10.702 12.108 20.606 1.00 40.88 103 ALA A C 1
ATOM 724 O O . ALA A 1 103 ? 10.106 11.856 19.555 1.00 40.88 103 ALA A O 1
ATOM 725 N N . PRO A 1 104 ? 12.015 11.855 20.760 1.00 45.69 104 PRO A N 1
ATOM 726 C CA . PRO A 1 104 ? 12.871 11.426 19.667 1.00 45.69 104 PRO A CA 1
ATOM 727 C C . PRO A 1 104 ? 12.569 9.972 19.315 1.00 45.69 104 PRO A C 1
ATOM 729 O O . PRO A 1 104 ? 12.620 9.088 20.169 1.00 45.69 104 PRO A O 1
ATOM 732 N N . VAL A 1 105 ? 12.288 9.715 18.043 1.00 50.88 105 VAL A N 1
ATOM 733 C CA . VAL A 1 105 ? 12.405 8.369 17.486 1.00 50.88 105 VAL A CA 1
ATOM 734 C C . VAL A 1 105 ? 13.795 8.281 16.863 1.00 50.88 105 VAL A C 1
ATOM 736 O O . VAL A 1 105 ? 14.180 9.176 16.111 1.00 50.88 105 VAL A O 1
ATOM 739 N N . LEU A 1 106 ? 14.493 7.183 17.172 1.00 47.16 106 LEU A N 1
ATOM 740 C CA . LEU A 1 106 ? 15.892 6.811 16.886 1.00 47.16 106 LEU A CA 1
ATOM 741 C C . LEU A 1 106 ? 16.875 7.192 18.016 1.00 47.16 106 LEU A C 1
ATOM 743 O O . LEU A 1 106 ? 16.924 8.356 18.406 1.00 47.16 106 LEU A O 1
ATOM 747 N N . PRO A 1 107 ? 17.663 6.227 18.549 1.00 43.12 107 PRO A N 1
ATOM 748 C CA . PRO A 1 107 ? 18.354 5.198 17.766 1.00 43.12 107 PRO A CA 1
ATOM 749 C C . PRO A 1 107 ? 18.196 3.757 18.291 1.00 43.12 107 PRO A C 1
ATOM 751 O O . PRO A 1 107 ? 18.205 3.500 19.490 1.00 43.12 107 PRO A O 1
ATOM 754 N N . LEU A 1 108 ? 18.164 2.787 17.376 1.00 38.81 108 LEU A N 1
ATOM 755 C CA . LEU A 1 108 ? 18.541 1.402 17.682 1.00 38.81 108 LEU A CA 1
ATOM 756 C C . LEU A 1 108 ? 19.375 0.854 16.516 1.00 38.81 108 LEU A C 1
ATOM 758 O O . LEU A 1 108 ? 18.999 -0.069 15.806 1.00 38.81 108 LEU A O 1
ATOM 762 N N . VAL A 1 109 ? 20.523 1.502 16.297 1.00 47.66 109 VAL A N 1
ATOM 763 C CA . VAL A 1 109 ? 21.679 0.894 15.632 1.00 47.66 109 VAL A CA 1
ATOM 764 C C . VAL A 1 109 ? 22.648 0.511 16.740 1.00 47.66 109 VAL A C 1
ATOM 766 O O . VAL A 1 109 ? 23.392 1.358 17.223 1.00 47.66 109 VAL A O 1
ATOM 769 N N . SER A 1 110 ? 22.574 -0.739 17.190 1.00 42.12 110 SER A N 1
ATOM 770 C CA . SER A 1 110 ? 23.729 -1.614 17.422 1.00 42.12 110 SER A CA 1
ATOM 771 C C . SER A 1 110 ? 23.296 -2.887 18.139 1.00 42.12 110 SER A C 1
ATOM 773 O O . SER A 1 110 ? 22.498 -2.838 19.069 1.00 42.12 110 SER A O 1
ATOM 775 N N . LEU A 1 111 ? 23.967 -3.976 17.762 1.00 36.91 111 LEU A N 1
ATOM 776 C CA . LEU A 1 111 ? 24.043 -5.268 18.442 1.00 36.91 111 LEU A CA 1
ATOM 777 C C . LEU A 1 111 ? 22.925 -6.271 18.116 1.00 36.91 111 LEU A C 1
ATOM 779 O O . LEU A 1 111 ? 21.913 -6.345 18.796 1.00 36.91 111 LEU A O 1
ATOM 783 N N . ILE A 1 112 ? 23.180 -7.122 17.120 1.00 43.56 112 ILE A N 1
ATOM 784 C CA . ILE A 1 112 ? 23.505 -8.536 17.362 1.00 43.56 112 ILE A CA 1
ATOM 785 C C . ILE A 1 112 ? 24.447 -8.988 16.238 1.00 43.56 112 ILE A C 1
ATOM 787 O O . ILE A 1 112 ? 24.135 -8.882 15.056 1.00 43.56 112 ILE A O 1
ATOM 791 N N . HIS A 1 113 ? 25.631 -9.438 16.651 1.00 35.28 113 HIS A N 1
ATOM 792 C CA . HIS A 1 113 ? 26.513 -10.284 15.860 1.00 35.28 113 HIS A CA 1
ATOM 793 C C . HIS A 1 113 ? 25.822 -11.630 15.619 1.00 35.28 113 HIS A C 1
ATOM 795 O O . HIS A 1 113 ? 25.501 -12.315 16.591 1.00 35.28 113 HIS A O 1
ATOM 801 N N . TYR A 1 114 ? 25.680 -12.020 14.355 1.00 39.16 114 TYR A N 1
ATOM 802 C CA . TYR A 1 114 ? 26.139 -13.316 13.852 1.00 39.16 114 TYR A CA 1
ATOM 803 C C . TYR A 1 114 ? 26.319 -13.236 12.336 1.00 39.16 114 TYR A C 1
ATOM 805 O O . TYR A 1 114 ? 25.446 -12.618 11.685 1.00 39.16 114 TYR A O 1
#

Sequence (114 aa):
MEGNGAAAGGTRRPWSICRQSAGAPLAAAGSMSIRAVLDRVFSAVDASGPRPVLAIGNGDPTASACFRPPLEAEEAVVEALRSRKHNGYSPCVGVGTPVSSPAPVLPLVSLIHY

pLDDT: mean 72.51, std 19.75, range [35.28, 97.81]

Radius of gyration: 28.65 Å; chains: 1; bounding box: 80×69×45 Å

Secondary structure (DSSP, 8-state):
----------------------SS-HHHHHHTSHHHHHHHHHHTS-TTSSSPP--TT---GGGSTT----HHHHHHHHHHHHH-TT-SPPPTT-TT--S---------------